Protein AF-A0A269PAZ1-F1 (afdb_monomer)

Structure (mmCIF, N/CA/C/O backbone):
data_AF-A0A269PAZ1-F1
#
_entry.id   AF-A0A269PAZ1-F1
#
loop_
_atom_site.group_PDB
_atom_site.id
_atom_site.type_symbol
_atom_site.label_atom_id
_atom_site.label_alt_id
_atom_site.label_comp_id
_atom_site.label_asym_id
_atom_site.label_entity_id
_atom_site.label_seq_id
_atom_site.pdbx_PDB_ins_code
_atom_site.Cartn_x
_atom_site.Cartn_y
_atom_site.Cartn_z
_atom_site.occupancy
_atom_site.B_iso_or_equiv
_atom_site.auth_seq_id
_atom_site.auth_comp_id
_atom_site.auth_asym_id
_atom_site.auth_atom_id
_atom_site.pdbx_PDB_model_num
ATOM 1 N N . MET A 1 1 ? 1.773 -27.273 11.568 1.00 33.16 1 MET A N 1
ATOM 2 C CA . MET A 1 1 ? 3.152 -26.774 11.749 1.00 33.16 1 MET A CA 1
ATOM 3 C C . MET A 1 1 ? 3.318 -25.600 10.813 1.00 33.16 1 MET A C 1
ATOM 5 O O . MET A 1 1 ? 3.220 -25.774 9.604 1.00 33.16 1 MET A O 1
ATOM 9 N N . ASP A 1 2 ? 3.405 -24.414 11.401 1.00 37.28 2 ASP A N 1
ATOM 10 C CA . ASP A 1 2 ? 3.096 -23.139 10.765 1.00 37.28 2 ASP A CA 1
ATOM 11 C C . ASP A 1 2 ? 4.206 -22.647 9.840 1.00 37.28 2 ASP A C 1
ATOM 13 O O . ASP A 1 2 ? 5.296 -22.282 10.274 1.00 37.28 2 ASP A O 1
ATOM 17 N N . PHE A 1 3 ? 3.882 -22.549 8.553 1.00 33.41 3 PHE A N 1
ATOM 18 C CA . PHE A 1 3 ? 4.726 -21.904 7.545 1.00 33.41 3 PHE A CA 1
ATOM 19 C C . PHE A 1 3 ? 4.796 -20.370 7.730 1.00 33.41 3 PHE A C 1
ATOM 21 O O . PHE A 1 3 ? 5.613 -19.700 7.107 1.00 33.41 3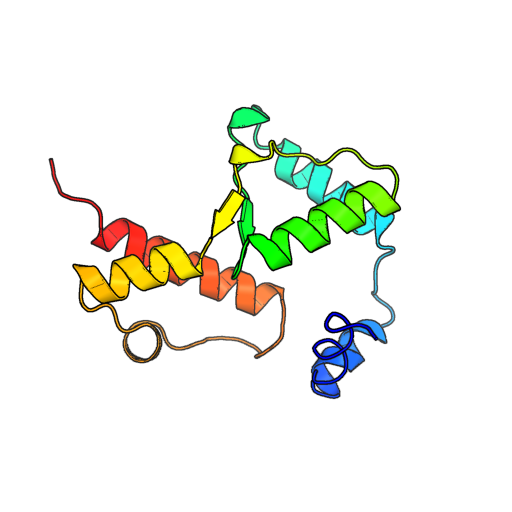 PHE A O 1
ATOM 28 N N . PHE A 1 4 ? 3.973 -19.806 8.624 1.00 37.16 4 PHE A N 1
ATOM 29 C CA . PHE A 1 4 ? 3.906 -18.370 8.916 1.00 37.16 4 PHE A CA 1
ATOM 30 C C . PHE A 1 4 ? 4.918 -17.889 9.970 1.00 37.16 4 PHE A C 1
ATOM 32 O O . PHE A 1 4 ? 5.162 -16.689 10.068 1.00 37.16 4 PHE A O 1
ATOM 39 N N . ALA A 1 5 ? 5.566 -18.793 10.715 1.00 33.41 5 ALA A N 1
ATOM 40 C CA . ALA A 1 5 ? 6.547 -18.424 11.743 1.00 33.41 5 ALA A CA 1
ATOM 41 C C . ALA A 1 5 ? 7.978 -18.201 11.203 1.00 33.41 5 ALA A C 1
ATOM 43 O O . ALA A 1 5 ? 8.834 -17.690 11.921 1.00 33.41 5 ALA A O 1
ATOM 44 N N . ILE A 1 6 ? 8.268 -18.562 9.947 1.00 37.47 6 ILE A N 1
ATOM 45 C CA . ILE A 1 6 ? 9.659 -18.699 9.472 1.00 37.47 6 ILE A CA 1
ATOM 46 C C . ILE A 1 6 ? 10.313 -17.366 9.060 1.00 37.47 6 ILE A C 1
ATOM 48 O O . ILE A 1 6 ? 11.531 -17.318 8.939 1.00 37.47 6 ILE A O 1
ATOM 52 N N . ASN A 1 7 ? 9.575 -16.255 8.937 1.00 40.72 7 ASN A N 1
ATOM 53 C CA . ASN A 1 7 ? 10.173 -14.998 8.453 1.00 40.72 7 ASN A CA 1
ATOM 54 C C . ASN A 1 7 ? 10.301 -13.865 9.485 1.00 40.72 7 ASN A C 1
ATOM 56 O O . ASN A 1 7 ? 10.935 -12.857 9.191 1.00 40.72 7 ASN A O 1
ATOM 60 N N . LEU A 1 8 ? 9.764 -14.017 10.702 1.00 41.38 8 LEU A N 1
ATOM 61 C CA . LEU A 1 8 ? 9.965 -13.017 11.765 1.00 41.38 8 LEU A CA 1
ATOM 62 C C . LEU A 1 8 ? 11.269 -13.236 12.554 1.00 41.38 8 LEU A C 1
ATOM 64 O O . LEU A 1 8 ? 11.812 -12.300 13.133 1.00 41.38 8 LEU A O 1
ATOM 68 N N . PHE A 1 9 ? 11.788 -14.468 12.581 1.00 37.00 9 PHE A N 1
ATOM 69 C CA . PHE A 1 9 ? 13.006 -14.823 13.324 1.00 37.00 9 PHE A CA 1
ATOM 70 C C . PHE A 1 9 ? 14.311 -14.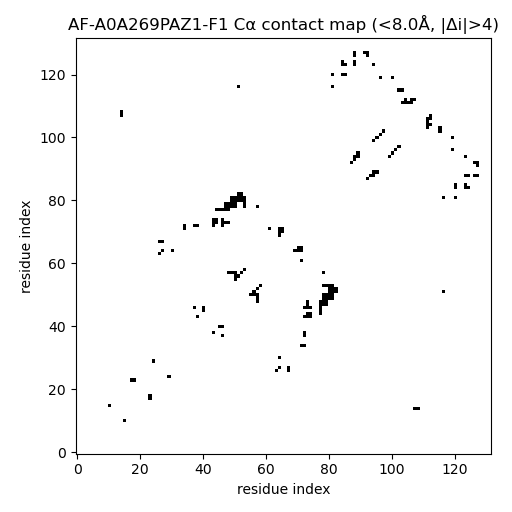588 12.546 1.00 37.00 9 PHE A C 1
ATOM 72 O O . PHE A 1 9 ? 15.378 -14.642 13.148 1.00 37.00 9 PHE A O 1
ATOM 79 N N . TYR A 1 10 ? 14.233 -14.288 11.245 1.00 36.12 10 TYR A N 1
ATOM 80 C CA . TYR A 1 10 ? 15.381 -13.983 10.376 1.00 36.12 10 TYR A CA 1
ATOM 81 C C . TYR A 1 10 ? 15.589 -12.477 10.154 1.00 36.12 10 TYR A C 1
ATOM 83 O O . TYR A 1 10 ? 16.162 -12.056 9.151 1.00 36.12 10 TYR A O 1
ATOM 91 N N . GLN A 1 11 ? 15.122 -11.644 11.079 1.00 51.09 11 GLN A N 1
ATOM 92 C CA . GLN A 1 11 ? 15.484 -10.231 11.101 1.00 51.09 11 GLN A CA 1
ATOM 93 C C . GLN A 1 11 ? 16.792 -10.048 11.882 1.00 51.09 11 GLN A C 1
ATOM 95 O O . GLN A 1 11 ? 16.998 -10.713 12.899 1.00 51.09 11 GLN A O 1
ATOM 100 N N . SER A 1 12 ? 17.689 -9.184 11.393 1.00 56.47 12 SER A N 1
ATOM 101 C CA . SER A 1 12 ? 18.954 -8.872 12.071 1.00 56.47 12 SER A CA 1
ATOM 102 C C . SER A 1 12 ? 18.701 -8.364 13.495 1.00 56.47 12 SER A C 1
ATOM 104 O O . SER A 1 12 ? 17.632 -7.829 13.793 1.00 56.47 12 SER A O 1
ATOM 106 N N . GLU A 1 13 ? 19.687 -8.508 14.385 1.00 57.16 13 GLU A N 1
ATOM 107 C CA . GLU A 1 13 ? 19.594 -7.979 15.756 1.00 57.16 13 GLU A CA 1
ATOM 108 C C . GLU A 1 13 ? 19.219 -6.485 15.766 1.00 57.16 13 GLU A C 1
ATOM 110 O O . GLU A 1 13 ? 18.421 -6.066 16.601 1.00 57.16 13 GLU A O 1
ATOM 115 N N . ASP A 1 14 ? 19.675 -5.719 14.770 1.00 57.06 14 ASP A N 1
ATOM 116 C CA . ASP A 1 14 ? 19.332 -4.304 14.582 1.00 57.06 14 ASP A CA 1
ATOM 117 C C . ASP A 1 14 ? 17.840 -4.081 14.285 1.00 57.06 14 ASP A C 1
ATOM 119 O O . ASP A 1 14 ? 17.219 -3.185 14.853 1.00 57.06 14 ASP A O 1
ATOM 123 N N . ALA A 1 15 ? 17.226 -4.925 13.450 1.00 54.06 15 ALA A N 1
ATOM 124 C CA . ALA A 1 15 ? 15.791 -4.857 13.163 1.00 54.06 15 ALA A CA 1
ATOM 125 C C . ALA A 1 15 ? 14.940 -5.243 14.388 1.00 54.06 15 ALA A C 1
ATOM 127 O O . ALA A 1 15 ? 13.841 -4.722 14.578 1.00 54.06 15 ALA A O 1
ATOM 128 N N . ARG A 1 16 ? 15.464 -6.108 15.267 1.00 57.59 16 ARG A N 1
ATOM 129 C CA . ARG A 1 16 ? 14.805 -6.481 16.532 1.00 57.59 16 ARG A CA 1
ATOM 130 C C . ARG A 1 16 ? 15.025 -5.448 17.638 1.00 57.59 16 ARG A C 1
ATOM 132 O O . ARG A 1 16 ? 14.185 -5.333 18.530 1.00 57.59 16 ARG A O 1
ATOM 139 N N . ALA A 1 17 ? 16.123 -4.695 17.591 1.00 61.00 17 ALA A N 1
ATOM 140 C CA . ALA A 1 17 ? 16.453 -3.663 18.571 1.00 61.00 17 ALA A CA 1
ATOM 141 C C . ALA A 1 17 ? 15.467 -2.485 18.546 1.00 61.00 17 ALA A C 1
ATOM 143 O O . ALA A 1 17 ? 15.193 -1.918 19.600 1.00 61.00 17 ALA A O 1
ATOM 144 N N . VAL A 1 18 ? 14.856 -2.184 17.393 1.00 61.81 18 VAL A N 1
ATOM 145 C CA . VAL A 1 18 ? 13.814 -1.144 17.264 1.00 61.81 18 VAL A CA 1
ATOM 146 C C . VAL A 1 18 ? 12.610 -1.420 18.176 1.00 61.81 18 VAL A C 1
ATOM 148 O O . VAL A 1 18 ? 12.031 -0.493 18.729 1.00 61.81 18 VAL A O 1
ATOM 151 N N . PHE A 1 19 ? 12.266 -2.691 18.416 1.00 58.78 19 PHE A N 1
ATOM 152 C CA . PHE A 1 19 ? 11.171 -3.067 19.325 1.00 58.78 19 PHE A CA 1
ATOM 153 C C . PHE A 1 19 ? 11.536 -2.968 20.814 1.00 58.78 19 PHE A C 1
ATOM 155 O O . PHE A 1 19 ? 10.665 -3.126 21.666 1.00 58.78 19 PHE A O 1
ATOM 162 N N . LYS A 1 20 ? 12.816 -2.755 21.140 1.00 59.88 20 LYS A N 1
ATOM 163 C CA . LYS A 1 20 ? 13.314 -2.572 22.513 1.00 59.88 20 LYS A CA 1
ATOM 164 C C . LYS A 1 20 ? 13.525 -1.098 22.864 1.00 59.88 20 LYS A C 1
ATOM 166 O O . LYS A 1 20 ? 13.957 -0.807 23.978 1.00 59.88 20 LYS A O 1
ATOM 171 N N . ASP A 1 21 ? 13.261 -0.191 21.927 1.00 63.16 21 ASP A N 1
ATOM 172 C CA . ASP A 1 21 ? 13.391 1.239 22.156 1.00 63.16 21 ASP A CA 1
ATOM 173 C C . ASP A 1 21 ? 12.237 1.753 23.033 1.00 63.16 21 ASP A C 1
ATOM 175 O O . ASP A 1 21 ? 11.077 1.375 22.858 1.00 63.16 21 ASP A O 1
ATOM 179 N N . GLY A 1 22 ? 12.549 2.631 23.987 1.00 59.34 22 GLY A N 1
ATOM 180 C CA . GLY A 1 22 ? 11.585 3.155 24.966 1.00 59.34 22 GLY A CA 1
ATOM 181 C C . GLY A 1 22 ? 10.510 4.076 24.371 1.00 59.34 22 GLY A C 1
ATOM 182 O O . GLY A 1 22 ? 9.633 4.530 25.101 1.00 59.34 22 GLY A O 1
ATOM 183 N N . GLY A 1 23 ? 10.588 4.363 23.067 1.00 66.50 23 GLY A N 1
ATOM 184 C CA . GLY A 1 23 ? 9.614 5.138 22.294 1.00 66.50 23 GLY A CA 1
ATOM 185 C C . GLY A 1 23 ? 8.601 4.298 21.507 1.00 66.50 23 GLY A C 1
ATOM 186 O O . GLY A 1 23 ? 7.864 4.856 20.693 1.00 66.50 23 GLY A O 1
ATOM 187 N N . ALA A 1 24 ? 8.562 2.974 21.697 1.00 74.00 24 ALA A N 1
ATOM 188 C CA . ALA A 1 24 ? 7.573 2.121 21.044 1.00 74.00 24 ALA A CA 1
ATOM 189 C C . ALA A 1 24 ? 6.138 2.521 21.447 1.00 74.00 24 ALA A C 1
ATOM 191 O O . ALA A 1 24 ? 5.823 2.677 22.625 1.00 74.00 24 ALA A O 1
ATOM 192 N N . THR A 1 25 ? 5.265 2.684 20.453 1.00 84.19 25 THR A N 1
ATOM 193 C CA . THR A 1 25 ? 3.845 3.004 20.653 1.00 84.19 25 THR A CA 1
ATOM 194 C C . THR A 1 25 ? 3.005 1.729 20.682 1.00 84.19 25 THR A C 1
ATOM 196 O O . THR A 1 25 ? 3.265 0.784 19.938 1.00 84.19 25 THR A O 1
ATOM 199 N N . GLU A 1 26 ? 1.980 1.714 21.536 1.00 91.62 26 GLU A N 1
ATOM 200 C CA . GLU A 1 26 ? 0.947 0.674 21.571 1.00 91.62 26 GLU A CA 1
ATOM 201 C C . GLU A 1 26 ? 0.316 0.479 20.185 1.00 91.62 26 GLU A C 1
ATOM 203 O O . GLU A 1 26 ? -0.061 1.447 19.522 1.00 91.62 26 GLU A O 1
ATOM 208 N N . LEU A 1 27 ? 0.147 -0.777 19.759 1.00 92.38 27 LEU A N 1
ATOM 209 C CA . LEU A 1 27 ? -0.363 -1.100 18.421 1.00 92.38 27 LEU A CA 1
ATOM 210 C C . LEU A 1 27 ? -1.693 -0.389 18.128 1.00 92.38 27 LEU A C 1
ATOM 212 O O . LEU A 1 27 ? -1.855 0.205 17.066 1.00 92.38 27 LEU A O 1
ATOM 216 N N . THR A 1 28 ? -2.622 -0.402 19.085 1.00 95.69 28 THR A N 1
ATOM 217 C CA . THR A 1 28 ? -3.930 0.255 18.958 1.00 95.69 28 THR A CA 1
ATOM 218 C C . THR A 1 28 ? -3.795 1.761 18.724 1.00 95.69 28 THR A C 1
ATOM 220 O O . THR A 1 28 ? -4.481 2.305 17.861 1.00 95.69 28 THR A O 1
ATOM 223 N N . THR A 1 29 ? -2.880 2.431 19.433 1.00 95.88 29 THR A N 1
ATOM 224 C CA . THR A 1 29 ? -2.603 3.864 19.255 1.00 95.88 29 THR A CA 1
ATOM 225 C C . THR A 1 29 ? -2.035 4.143 17.866 1.00 95.88 29 THR A C 1
ATOM 227 O O . THR A 1 29 ? -2.565 4.994 17.157 1.00 95.88 29 THR A O 1
ATOM 230 N N . ALA A 1 30 ? -1.041 3.369 17.419 1.00 95.50 30 ALA A N 1
ATOM 231 C CA . ALA A 1 30 ? -0.457 3.536 16.086 1.00 95.50 30 ALA A CA 1
ATOM 232 C C . ALA A 1 30 ? -1.491 3.332 14.959 1.00 95.50 30 ALA A C 1
ATOM 234 O O . ALA A 1 30 ? -1.498 4.062 13.967 1.00 95.50 30 ALA A O 1
ATOM 235 N N . LEU A 1 31 ? -2.399 2.360 15.109 1.00 97.56 31 LEU A N 1
ATOM 236 C CA . LEU A 1 31 ? -3.487 2.128 14.154 1.00 97.56 31 LEU A CA 1
ATOM 237 C C . LEU A 1 31 ? -4.523 3.260 14.167 1.00 97.56 31 LEU A C 1
ATOM 239 O O . LEU A 1 31 ? -5.037 3.629 13.107 1.00 97.56 31 LEU A O 1
ATOM 243 N N . HIS A 1 32 ? -4.832 3.833 15.333 1.00 97.31 32 HIS A N 1
ATOM 244 C CA . HIS A 1 32 ? -5.687 5.017 15.421 1.00 97.31 32 HIS A CA 1
ATOM 245 C C . HIS A 1 32 ? -5.062 6.210 14.700 1.00 97.31 32 HIS A C 1
ATOM 247 O O . HIS A 1 32 ? -5.705 6.773 13.816 1.00 97.31 32 HIS A O 1
ATOM 253 N N . GLU A 1 33 ? -3.801 6.527 14.989 1.00 96.81 33 GLU A N 1
ATOM 254 C CA . GLU A 1 33 ? -3.076 7.625 14.341 1.00 96.81 33 GLU A CA 1
ATOM 255 C C . GLU A 1 33 ? -3.001 7.439 12.818 1.00 96.81 33 GLU A C 1
ATOM 257 O O . GLU A 1 33 ? -3.243 8.377 12.054 1.00 96.81 33 GLU A O 1
ATOM 262 N N . PHE A 1 34 ? -2.748 6.213 12.345 1.00 96.19 34 PHE A N 1
ATOM 263 C CA . PHE A 1 34 ? -2.776 5.915 10.911 1.00 96.19 34 PHE A CA 1
ATOM 264 C C . PHE A 1 34 ? -4.173 6.119 10.300 1.00 96.19 34 PHE A C 1
ATOM 266 O O . PHE A 1 34 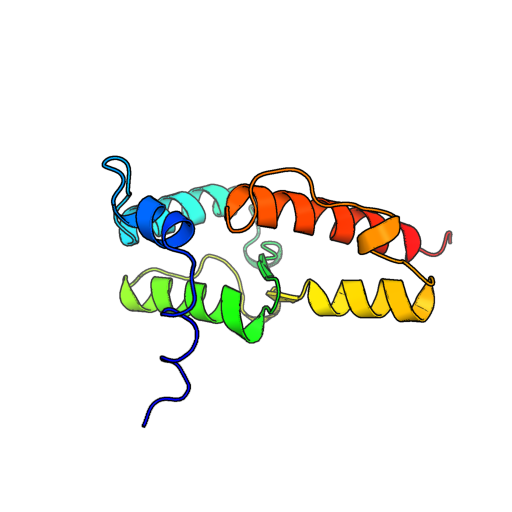? -4.297 6.648 9.191 1.00 96.19 34 PHE A O 1
ATOM 273 N N . SER A 1 35 ? -5.230 5.739 11.025 1.00 96.88 35 SER A N 1
ATOM 274 C CA . SER A 1 35 ? -6.623 5.932 10.597 1.00 96.88 35 SER A CA 1
ATOM 275 C C . SER A 1 35 ? -6.992 7.408 10.500 1.00 96.88 35 SER A C 1
ATOM 277 O O . SER A 1 35 ? -7.642 7.817 9.536 1.00 96.88 35 SER A O 1
ATOM 279 N N . GLU A 1 36 ? -6.556 8.216 11.464 1.00 96.31 36 GLU A N 1
ATOM 280 C CA . GLU A 1 36 ? -6.743 9.666 11.442 1.00 96.31 36 GLU A CA 1
ATOM 281 C C . GLU A 1 36 ? -5.978 10.298 10.281 1.00 96.31 36 GLU A C 1
ATOM 283 O O . GLU A 1 36 ? -6.547 11.081 9.516 1.00 96.31 36 GLU A O 1
ATOM 288 N N . TRP A 1 37 ? -4.723 9.902 10.075 1.00 96.38 37 TRP A N 1
ATOM 289 C CA . TRP A 1 37 ? -3.908 10.408 8.977 1.00 96.38 37 TRP A CA 1
ATOM 290 C C . TRP A 1 37 ? -4.530 10.113 7.607 1.00 96.38 37 TRP A C 1
ATOM 292 O O . TRP A 1 37 ? -4.717 11.024 6.799 1.00 96.38 37 TRP A O 1
ATOM 302 N N . ILE A 1 38 ? -4.935 8.867 7.345 1.00 95.62 38 ILE A N 1
ATOM 303 C CA . ILE A 1 38 ? -5.532 8.509 6.051 1.00 95.62 38 ILE A CA 1
ATOM 304 C C . ILE A 1 38 ? -6.943 9.088 5.871 1.00 95.62 38 ILE A C 1
ATOM 306 O O . ILE A 1 38 ? -7.407 9.250 4.738 1.00 95.62 38 ILE A O 1
ATOM 310 N N . SER A 1 39 ? -7.633 9.434 6.965 1.00 93.88 39 SER A N 1
ATOM 311 C CA . SER A 1 39 ? -8.957 10.061 6.900 1.00 93.88 39 SER A CA 1
ATOM 312 C C . SER A 1 39 ? -8.946 11.432 6.216 1.00 93.88 39 SER A C 1
ATOM 314 O O . SER A 1 39 ? -9.974 11.836 5.671 1.00 93.88 39 SER A O 1
ATOM 316 N N . GLN A 1 40 ? -7.776 12.084 6.141 1.00 95.12 40 GLN A N 1
ATOM 317 C CA . GLN A 1 40 ? -7.551 13.327 5.391 1.00 95.12 40 GLN A CA 1
ATOM 318 C C . GLN A 1 40 ? -7.858 13.175 3.891 1.00 95.12 40 GLN A C 1
ATOM 320 O O . GLN A 1 40 ? -8.172 14.148 3.209 1.00 95.12 40 GLN A O 1
ATOM 325 N N . ILE A 1 41 ? -7.823 11.946 3.364 1.00 94.06 41 ILE A N 1
ATOM 326 C CA . ILE A 1 41 ? -8.398 11.615 2.061 1.00 94.06 41 ILE A CA 1
ATOM 327 C C . ILE A 1 41 ? -9.905 11.399 2.271 1.00 94.06 41 ILE A C 1
ATOM 329 O O . ILE A 1 41 ? -10.345 10.309 2.658 1.00 94.06 41 ILE A O 1
ATOM 333 N N . GLU A 1 42 ? -10.691 12.450 2.005 1.00 87.19 42 GLU A N 1
ATOM 334 C CA . GLU A 1 42 ? -12.121 12.538 2.357 1.00 87.19 42 GLU A CA 1
ATOM 335 C C . GLU A 1 42 ? -12.930 11.298 1.955 1.00 87.19 42 GLU A C 1
ATOM 337 O O . GLU A 1 42 ? -13.695 10.737 2.740 1.00 87.19 42 GLU A O 1
ATOM 342 N N . LYS A 1 43 ? -12.757 10.831 0.715 1.00 92.12 43 LYS A N 1
ATOM 343 C CA . LYS A 1 43 ? -13.531 9.708 0.184 1.00 92.12 43 LYS A CA 1
ATOM 344 C C . LYS A 1 43 ? -12.860 8.394 0.558 1.00 92.12 43 LYS A C 1
ATOM 346 O O . LYS A 1 43 ? -11.801 8.073 0.028 1.00 92.12 43 LYS A O 1
ATOM 351 N N . LEU A 1 44 ? -13.552 7.564 1.343 1.00 90.94 44 LEU A N 1
ATOM 352 C CA . LEU A 1 44 ? -13.124 6.194 1.669 1.00 90.94 44 LEU A CA 1
ATOM 353 C C . LEU A 1 44 ? -12.721 5.393 0.415 1.00 90.94 44 LEU A C 1
ATOM 355 O O . LEU A 1 44 ? -11.702 4.707 0.400 1.00 90.94 44 LEU A O 1
ATOM 359 N N . LYS A 1 45 ? -13.487 5.536 -0.675 1.00 93.06 45 LYS A N 1
ATOM 360 C CA . LYS A 1 45 ? -13.219 4.873 -1.964 1.00 93.06 45 LYS A CA 1
ATOM 361 C C . LYS A 1 45 ? -11.959 5.377 -2.678 1.00 93.06 45 LYS A C 1
ATOM 363 O O . LYS A 1 45 ? -11.504 4.713 -3.601 1.00 93.06 45 LYS A O 1
ATOM 368 N N . SER A 1 46 ? -11.392 6.503 -2.259 1.00 94.12 46 SER A N 1
ATOM 369 C CA . SER A 1 46 ? -10.166 7.083 -2.819 1.00 94.12 46 SER A CA 1
ATOM 370 C C . SER A 1 46 ? -8.917 6.771 -1.992 1.00 94.12 46 SER A C 1
ATOM 372 O O . SER A 1 46 ? -7.815 7.110 -2.413 1.00 94.12 46 SER A O 1
ATOM 374 N N . ARG A 1 47 ? -9.060 6.126 -0.828 1.00 96.19 47 ARG A N 1
ATOM 375 C CA . ARG A 1 47 ? -7.938 5.754 0.042 1.00 96.19 47 ARG A CA 1
ATOM 376 C C . ARG A 1 47 ? -7.253 4.513 -0.513 1.00 96.19 47 ARG A C 1
ATOM 378 O O . ARG A 1 47 ? -7.793 3.416 -0.397 1.00 96.19 47 ARG A O 1
ATOM 385 N N . ILE A 1 48 ? -6.116 4.706 -1.174 1.00 95.81 48 ILE A N 1
ATOM 386 C CA . ILE A 1 48 ? -5.316 3.654 -1.811 1.00 95.81 48 ILE A CA 1
ATOM 387 C C . ILE A 1 48 ? -4.142 3.300 -0.901 1.00 95.81 48 ILE A C 1
ATOM 389 O O . ILE A 1 48 ? -3.421 4.198 -0.472 1.00 95.81 48 ILE A O 1
ATOM 393 N N . ILE A 1 49 ? -3.925 2.005 -0.657 1.00 96.19 49 ILE A N 1
ATOM 394 C CA . ILE A 1 49 ? -2.805 1.507 0.152 1.00 96.19 49 ILE A CA 1
ATOM 395 C C . ILE A 1 49 ? -1.860 0.692 -0.716 1.00 96.19 49 ILE A C 1
ATOM 397 O O . ILE A 1 49 ? -2.280 -0.240 -1.401 1.00 96.19 49 ILE A O 1
ATOM 401 N N . TRP A 1 50 ? -0.576 1.022 -0.643 1.00 97.06 50 TRP A N 1
ATOM 402 C CA . TRP A 1 50 ? 0.490 0.295 -1.319 1.00 97.06 50 TRP A CA 1
ATOM 403 C C . TRP A 1 50 ? 1.243 -0.593 -0.330 1.00 97.06 50 TRP A C 1
ATOM 405 O O . TRP A 1 50 ? 1.639 -0.116 0.729 1.00 97.06 50 TRP A O 1
ATOM 415 N N . GLY A 1 51 ? 1.471 -1.851 -0.708 1.00 95.94 51 GLY A N 1
ATOM 416 C CA . GLY A 1 51 ? 2.323 -2.794 0.020 1.00 95.94 51 GLY A CA 1
ATOM 417 C C . GLY A 1 51 ? 3.369 -3.423 -0.899 1.00 95.94 51 GLY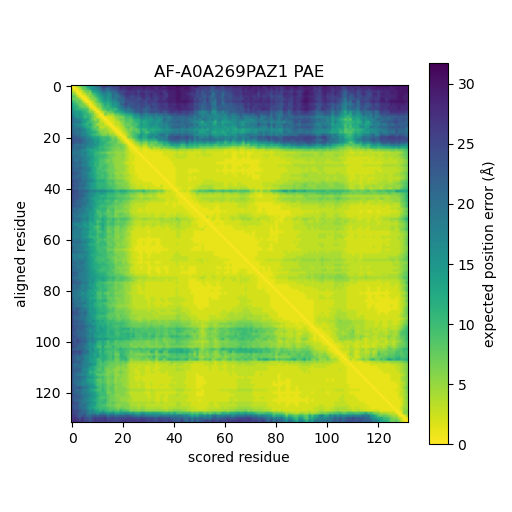 A C 1
ATOM 418 O O . GLY A 1 51 ? 3.117 -3.630 -2.096 1.00 95.94 51 GLY A O 1
ATOM 419 N N . ASN A 1 52 ? 4.544 -3.756 -0.363 1.00 93.56 52 ASN A N 1
ATOM 420 C CA . ASN A 1 52 ? 5.605 -4.436 -1.106 1.00 93.56 52 ASN A CA 1
ATOM 421 C C . ASN A 1 52 ? 5.405 -5.952 -1.080 1.00 93.56 52 ASN A C 1
ATOM 423 O O . ASN A 1 52 ? 6.226 -6.725 -0.577 1.00 93.56 52 ASN A O 1
ATOM 427 N N . GLY A 1 53 ? 4.296 -6.366 -1.690 1.00 93.12 53 GLY A N 1
ATOM 428 C CA . GLY A 1 53 ? 3.630 -7.635 -1.433 1.00 93.12 53 GLY A CA 1
ATOM 429 C C . GLY A 1 53 ? 2.320 -7.351 -0.709 1.00 93.12 53 GLY A C 1
ATOM 430 O O . GLY A 1 53 ? 2.194 -7.640 0.477 1.00 93.12 53 GLY A O 1
ATOM 431 N N . ALA A 1 54 ? 1.347 -6.764 -1.407 1.00 94.25 54 ALA A N 1
ATOM 432 C CA . ALA A 1 54 ? 0.088 -6.307 -0.812 1.00 94.25 54 ALA A CA 1
ATOM 433 C C . ALA A 1 54 ? -0.705 -7.454 -0.162 1.00 94.25 54 ALA A C 1
ATOM 435 O O . ALA A 1 54 ? -1.377 -7.261 0.847 1.00 94.25 54 ALA A O 1
ATOM 436 N N . THR A 1 55 ? -0.569 -8.676 -0.682 1.00 94.06 55 THR A N 1
ATOM 437 C CA . THR A 1 55 ? -1.165 -9.891 -0.100 1.00 94.06 55 THR A CA 1
ATOM 438 C C . THR A 1 55 ? -0.524 -10.320 1.223 1.00 94.06 55 THR A C 1
ATOM 440 O O . THR A 1 55 ? -1.018 -11.242 1.863 1.00 94.06 55 THR A O 1
ATOM 443 N N . PHE A 1 56 ? 0.587 -9.699 1.615 1.00 91.88 56 PHE A N 1
ATOM 444 C CA . PHE A 1 56 ? 1.260 -9.913 2.889 1.00 91.88 56 PHE A CA 1
ATOM 445 C C . PHE A 1 56 ? 1.137 -8.662 3.764 1.00 91.88 56 PHE A C 1
ATOM 447 O O . PHE A 1 56 ? 0.440 -8.708 4.773 1.00 91.88 56 PHE A O 1
ATOM 454 N N . ASP A 1 57 ? 1.714 -7.533 3.341 1.00 93.06 57 ASP A N 1
ATOM 455 C CA . ASP A 1 57 ? 1.779 -6.304 4.144 1.00 93.06 57 ASP A CA 1
ATOM 456 C C . ASP A 1 57 ? 0.380 -5.768 4.489 1.00 93.06 57 ASP A C 1
ATOM 458 O O . ASP A 1 57 ? 0.047 -5.573 5.660 1.00 93.06 57 ASP A O 1
ATOM 462 N N . ASN A 1 58 ? -0.487 -5.592 3.483 1.00 95.69 58 ASN A N 1
ATOM 463 C CA . ASN A 1 58 ? -1.823 -5.032 3.712 1.00 95.69 58 ASN A CA 1
ATOM 464 C C . ASN A 1 58 ? -2.717 -6.024 4.470 1.00 95.69 58 ASN A C 1
ATOM 466 O O . ASN A 1 58 ? -3.585 -5.604 5.233 1.00 95.69 58 ASN A O 1
ATOM 470 N N . VAL A 1 59 ? -2.507 -7.334 4.289 1.00 95.69 59 VAL A N 1
ATOM 471 C CA . VAL A 1 59 ? -3.231 -8.378 5.032 1.00 95.69 59 VAL A CA 1
ATOM 472 C C . VAL A 1 59 ? -2.831 -8.369 6.505 1.00 95.69 59 VAL A C 1
ATOM 474 O O . VAL A 1 59 ? -3.710 -8.409 7.362 1.00 95.69 59 VAL A O 1
ATOM 477 N N . ILE A 1 60 ? -1.537 -8.246 6.816 1.00 95.69 60 ILE A N 1
ATOM 478 C CA . ILE A 1 60 ? -1.059 -8.089 8.197 1.00 95.69 60 ILE A CA 1
ATOM 479 C C . ILE A 1 60 ? -1.670 -6.839 8.829 1.00 95.69 60 ILE A C 1
ATOM 481 O O . ILE A 1 60 ? -2.185 -6.922 9.943 1.00 95.69 60 ILE A O 1
ATOM 485 N N . LEU A 1 61 ? -1.687 -5.710 8.113 1.00 96.06 61 LEU A N 1
ATOM 486 C CA . LEU A 1 61 ? -2.284 -4.482 8.631 1.00 96.06 61 LEU A CA 1
ATOM 487 C C . LEU A 1 61 ? -3.790 -4.651 8.892 1.00 96.06 61 LEU A C 1
ATOM 489 O O . LEU A 1 61 ? -4.255 -4.304 9.973 1.00 96.06 61 LEU A O 1
ATOM 493 N N . ARG A 1 62 ? -4.556 -5.259 7.971 1.00 96.88 62 ARG A N 1
ATOM 494 C CA . ARG A 1 62 ? -5.984 -5.572 8.204 1.00 96.88 62 ARG A CA 1
ATOM 495 C C . ARG A 1 62 ? -6.191 -6.490 9.407 1.00 96.88 62 ARG A C 1
ATOM 497 O O . ARG A 1 62 ? -7.102 -6.254 10.195 1.00 96.88 62 ARG A O 1
ATOM 504 N N . ASN A 1 63 ? -5.351 -7.509 9.561 1.00 97.06 63 ASN A N 1
ATOM 505 C CA . ASN A 1 63 ? -5.424 -8.416 10.703 1.00 97.06 63 ASN A CA 1
ATOM 506 C C . ASN A 1 63 ? -5.123 -7.685 12.018 1.00 97.06 63 ASN A C 1
ATOM 508 O O . ASN A 1 63 ? -5.769 -7.972 13.021 1.00 97.06 63 ASN A O 1
ATOM 512 N N . ALA A 1 64 ? -4.202 -6.716 12.015 1.00 97.31 64 ALA A N 1
ATOM 513 C CA . ALA A 1 64 ? -3.935 -5.865 13.173 1.00 97.31 64 ALA A CA 1
ATOM 514 C C . ALA A 1 64 ? -5.150 -4.990 13.531 1.00 97.31 64 ALA A C 1
ATOM 516 O O . ALA A 1 64 ? -5.554 -4.962 14.690 1.00 97.31 64 ALA A O 1
ATOM 517 N N . TYR A 1 65 ? -5.802 -4.370 12.540 1.00 98.12 65 TYR A N 1
ATOM 518 C CA . TYR A 1 65 ? -7.079 -3.668 12.739 1.00 98.12 65 TYR A CA 1
ATOM 519 C C . TYR A 1 65 ? -8.141 -4.572 13.372 1.00 98.12 65 TYR A C 1
ATOM 521 O O . TYR A 1 65 ? -8.743 -4.209 14.382 1.00 98.12 65 TYR A O 1
ATOM 529 N N . GLN A 1 66 ? -8.323 -5.776 12.827 1.00 97.50 66 GLN A N 1
ATOM 530 C CA . GLN A 1 66 ? -9.277 -6.748 13.357 1.00 97.50 66 GLN A CA 1
ATOM 531 C C . GLN A 1 66 ? -8.935 -7.171 14.794 1.00 97.50 66 GLN A C 1
ATOM 533 O O . GLN A 1 66 ? -9.827 -7.225 15.638 1.00 97.50 66 GLN A O 1
ATOM 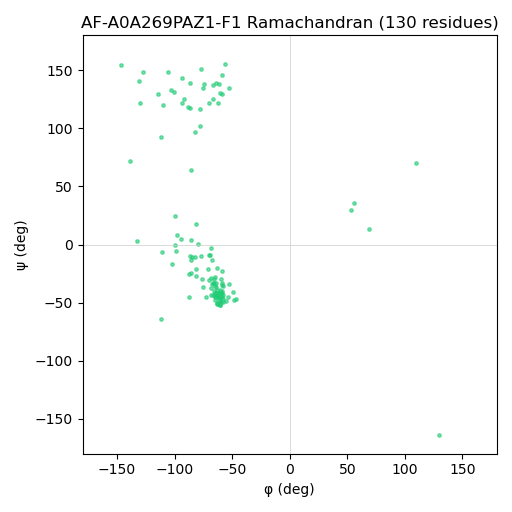538 N N . ALA A 1 67 ? -7.661 -7.445 15.091 1.00 97.25 67 ALA A N 1
ATOM 539 C CA . ALA A 1 67 ? -7.207 -7.832 16.427 1.00 97.25 67 ALA A CA 1
ATOM 540 C C . ALA A 1 67 ? -7.420 -6.716 17.466 1.00 97.25 67 ALA A C 1
ATOM 542 O O . ALA A 1 67 ? -7.747 -7.004 18.616 1.00 97.25 67 ALA A O 1
ATOM 543 N N . CYS A 1 68 ? -7.303 -5.453 17.051 1.00 97.00 68 CYS A N 1
ATOM 544 C CA . CYS A 1 68 ? -7.567 -4.278 17.882 1.00 97.00 68 CYS A CA 1
ATOM 545 C C . CYS A 1 68 ? -9.047 -3.849 17.897 1.00 97.00 68 CYS A C 1
ATOM 547 O O . CYS A 1 68 ? -9.370 -2.841 18.518 1.00 97.00 68 CYS A O 1
ATOM 549 N N . SER A 1 69 ? -9.956 -4.591 17.246 1.00 97.25 69 SER A N 1
ATOM 550 C CA . SER A 1 69 ? -11.378 -4.223 17.097 1.00 97.25 69 SER A CA 1
ATOM 551 C C . SER A 1 69 ? -11.598 -2.839 16.461 1.00 97.25 69 SER A C 1
ATOM 553 O O . SER A 1 69 ? -12.533 -2.122 16.8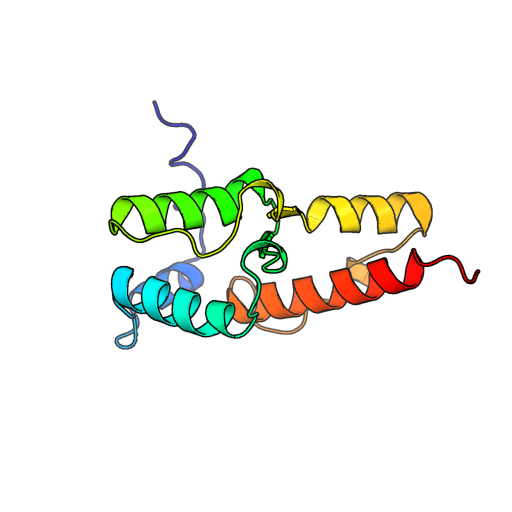14 1.00 97.25 69 SER A O 1
ATOM 555 N N . LEU A 1 70 ? -10.733 -2.465 15.514 1.00 97.31 70 LEU A N 1
ATOM 556 C CA . LEU A 1 70 ? -10.788 -1.209 14.769 1.00 97.31 70 LEU A CA 1
ATOM 557 C C . LEU A 1 70 ? -11.285 -1.429 13.337 1.00 97.31 70 LEU A C 1
ATOM 559 O O . LEU A 1 70 ? -11.009 -2.453 12.709 1.00 97.31 70 LEU A O 1
ATOM 563 N N . GLU A 1 71 ? -11.978 -0.433 12.785 1.00 96.81 71 GLU A N 1
ATOM 564 C CA . GLU A 1 71 ? -12.378 -0.451 11.378 1.00 96.81 71 GLU A CA 1
ATOM 565 C C . GLU A 1 71 ? -11.191 -0.158 10.461 1.00 96.81 71 GLU A C 1
ATOM 567 O O . GLU A 1 71 ? -10.434 0.788 10.671 1.00 96.81 71 GLU A O 1
ATOM 572 N N . VAL A 1 72 ? -11.060 -0.944 9.392 1.00 97.38 72 VAL A N 1
ATOM 573 C CA . VAL A 1 72 ? -10.035 -0.714 8.376 1.00 97.38 72 VAL A CA 1
ATOM 574 C C . VAL A 1 72 ? -10.380 0.554 7.582 1.00 97.38 72 VAL A C 1
ATOM 576 O O . VAL A 1 72 ? -11.420 0.590 6.919 1.00 97.38 72 VAL A O 1
ATOM 579 N N . PRO A 1 73 ? -9.508 1.579 7.546 1.00 97.00 73 PRO A N 1
ATOM 580 C CA . PRO A 1 73 ? -9.862 2.881 6.995 1.00 97.00 73 PRO A CA 1
ATOM 581 C C . PRO A 1 73 ? -9.773 2.955 5.461 1.00 97.00 73 PRO A C 1
ATOM 583 O O . PRO A 1 73 ? -9.756 4.056 4.913 1.00 97.00 73 PRO A O 1
ATOM 586 N N . TRP A 1 74 ? -9.743 1.819 4.752 1.00 97.38 74 TRP A N 1
ATOM 587 C CA . TRP A 1 74 ? -9.818 1.724 3.289 1.00 97.38 74 TRP A CA 1
ATOM 588 C C . TRP A 1 74 ? -10.555 0.456 2.826 1.00 97.38 74 TRP A C 1
ATOM 590 O O . TRP A 1 74 ? -10.582 -0.580 3.493 1.00 97.38 74 TRP A O 1
ATOM 600 N N . VAL A 1 75 ? -11.133 0.521 1.628 1.00 95.94 75 VAL A N 1
ATOM 601 C CA . VAL A 1 75 ? -11.885 -0.586 1.008 1.00 95.94 75 VAL A CA 1
ATOM 602 C C . VAL A 1 75 ? -10.969 -1.673 0.433 1.00 95.94 75 VAL A C 1
ATOM 604 O O . VAL A 1 75 ? -9.854 -1.397 -0.006 1.00 95.94 75 VAL A O 1
ATOM 607 N N . PHE A 1 76 ? -11.445 -2.923 0.395 1.00 91.19 76 PHE A N 1
ATOM 608 C CA . PHE A 1 76 ? -10.632 -4.086 0.005 1.00 91.19 76 PHE A CA 1
ATOM 609 C C . PHE A 1 76 ? -10.034 -4.003 -1.411 1.00 91.19 76 PHE A C 1
ATOM 611 O O . PHE A 1 76 ? -8.908 -4.425 -1.638 1.00 91.19 76 PHE A O 1
ATOM 618 N N . TYR A 1 77 ? -10.748 -3.404 -2.367 1.00 94.81 77 TYR A N 1
ATOM 619 C CA . TYR A 1 77 ? -10.299 -3.287 -3.762 1.00 94.81 77 TYR A CA 1
ATOM 620 C C . TYR A 1 77 ? -9.283 -2.149 -4.007 1.00 94.81 77 TYR A C 1
ATOM 622 O O . TYR A 1 77 ? -8.838 -1.932 -5.141 1.00 94.81 77 TYR A O 1
ATOM 630 N N . ASN A 1 78 ? -8.905 -1.406 -2.963 1.00 96.50 78 ASN A N 1
ATOM 631 C CA . ASN A 1 78 ? -7.936 -0.310 -3.044 1.00 96.50 78 ASN A CA 1
ATOM 632 C C . ASN A 1 78 ? -6.496 -0.715 -2.703 1.00 96.50 78 ASN A C 1
ATOM 634 O O . ASN A 1 78 ? -5.614 0.144 -2.696 1.00 96.50 78 ASN A O 1
ATOM 638 N N . ASP A 1 79 ? -6.243 -2.002 -2.471 1.00 96.75 79 ASP A N 1
ATOM 639 C CA . ASP A 1 79 ? -4.885 -2.513 -2.312 1.00 96.75 79 ASP A CA 1
ATOM 640 C C . ASP A 1 79 ? -4.104 -2.398 -3.632 1.00 96.75 79 ASP A C 1
ATOM 642 O O . ASP A 1 79 ? -4.626 -2.656 -4.725 1.00 96.75 79 ASP A O 1
ATOM 646 N N . ARG A 1 80 ? -2.846 -1.970 -3.538 1.00 97.12 80 ARG A N 1
ATOM 647 C CA . ARG A 1 80 ? -1.906 -1.862 -4.656 1.00 97.12 80 ARG A CA 1
ATOM 648 C C . ARG A 1 80 ? -0.595 -2.523 -4.289 1.00 97.12 80 ARG A C 1
ATOM 650 O O . ARG A 1 80 ? -0.111 -2.407 -3.167 1.00 97.12 80 ARG A O 1
ATOM 657 N N . ASP A 1 81 ? -0.025 -3.210 -5.264 1.00 96.94 81 ASP A N 1
ATOM 658 C CA . ASP A 1 81 ? 1.169 -4.008 -5.065 1.00 96.94 81 ASP A CA 1
ATOM 659 C C . ASP A 1 81 ? 2.363 -3.371 -5.777 1.00 96.94 81 ASP A C 1
ATOM 661 O O . ASP A 1 81 ? 2.374 -3.175 -6.997 1.00 96.94 81 ASP A O 1
ATOM 665 N N . VAL A 1 82 ? 3.379 -3.041 -4.985 1.00 97.00 82 VAL A N 1
ATOM 666 C CA . VAL A 1 82 ? 4.612 -2.422 -5.469 1.00 97.00 82 VAL A CA 1
ATOM 667 C C . VAL A 1 82 ? 5.377 -3.363 -6.409 1.00 97.00 82 VAL A C 1
ATOM 669 O O . VAL A 1 82 ? 5.921 -2.918 -7.418 1.00 97.0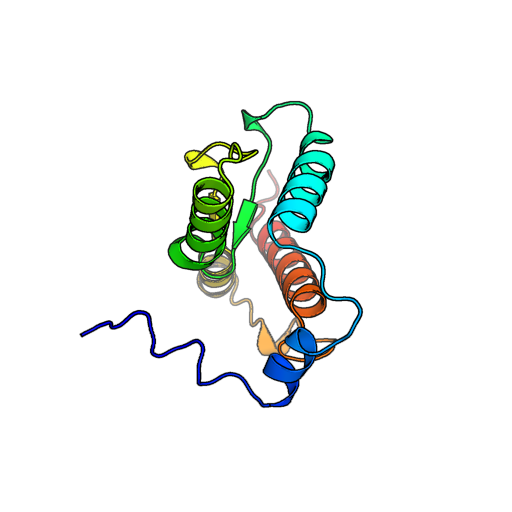0 82 VAL A O 1
ATOM 672 N N . ARG A 1 83 ? 5.382 -4.676 -6.149 1.00 96.12 83 ARG A N 1
ATOM 673 C CA . ARG A 1 83 ? 6.085 -5.661 -6.989 1.00 96.12 83 ARG A CA 1
ATOM 674 C C . ARG A 1 83 ? 5.456 -5.756 -8.373 1.00 96.12 83 ARG A C 1
ATOM 676 O O . ARG A 1 83 ? 6.176 -5.941 -9.349 1.00 96.12 83 ARG A O 1
ATOM 683 N N . THR A 1 84 ? 4.141 -5.568 -8.465 1.00 96.62 84 THR A N 1
ATOM 684 C CA . THR A 1 84 ? 3.423 -5.558 -9.748 1.00 96.62 84 THR A CA 1
ATOM 685 C C . THR A 1 84 ? 3.889 -4.411 -10.640 1.00 96.62 84 THR A C 1
ATOM 687 O O . THR A 1 84 ? 4.262 -4.640 -11.788 1.00 96.62 84 THR A O 1
ATOM 690 N N . ILE A 1 85 ? 3.923 -3.175 -10.131 1.00 96.00 85 ILE A N 1
ATOM 691 C CA . ILE A 1 85 ? 4.382 -2.041 -10.949 1.00 96.00 85 ILE A CA 1
ATOM 692 C C . ILE A 1 85 ? 5.878 -2.144 -11.274 1.00 96.00 85 ILE A C 1
ATOM 694 O O . ILE A 1 85 ? 6.283 -1.807 -12.384 1.00 96.00 85 ILE A O 1
ATOM 698 N N . VAL A 1 86 ? 6.688 -2.682 -10.360 1.00 95.31 86 VAL A N 1
ATOM 699 C CA . VAL A 1 86 ? 8.103 -2.988 -10.618 1.00 95.31 86 VAL A CA 1
ATOM 700 C C . VAL A 1 86 ? 8.271 -3.975 -11.766 1.00 95.31 86 VAL A C 1
ATOM 702 O O . VAL A 1 86 ? 9.099 -3.741 -12.650 1.00 95.31 86 VAL A O 1
ATOM 705 N N . ASP A 1 87 ? 7.480 -5.046 -11.788 1.00 96.38 87 ASP A N 1
ATOM 706 C CA . ASP A 1 87 ? 7.523 -6.021 -12.873 1.00 96.38 87 ASP A CA 1
ATOM 707 C C . ASP A 1 87 ? 7.132 -5.391 -14.218 1.00 96.38 87 ASP A C 1
ATOM 709 O O . ASP A 1 87 ? 7.832 -5.591 -15.211 1.00 96.38 87 ASP A O 1
ATOM 713 N N . LEU A 1 88 ? 6.104 -4.534 -14.241 1.00 95.81 88 LEU A N 1
ATOM 714 C CA . LEU A 1 88 ? 5.722 -3.782 -15.443 1.00 95.81 88 LEU A CA 1
ATOM 715 C C . LEU A 1 88 ? 6.834 -2.841 -15.921 1.00 95.81 88 LEU A C 1
ATOM 717 O O . LEU A 1 88 ? 7.131 -2.803 -17.115 1.00 95.81 88 LEU A O 1
ATOM 721 N N . GLY A 1 89 ? 7.477 -2.101 -15.014 1.00 94.56 89 GLY A N 1
ATOM 722 C CA . GLY A 1 89 ? 8.601 -1.226 -15.356 1.00 94.56 89 GLY A CA 1
ATOM 723 C C . GLY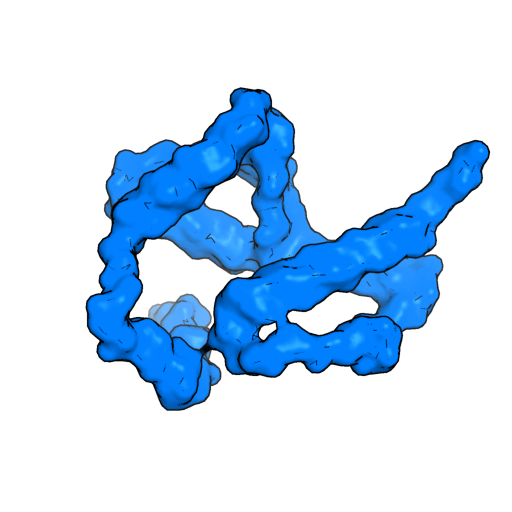 A 1 89 ? 9.773 -2.004 -15.952 1.00 94.56 89 GLY A C 1
ATOM 724 O O . GLY A 1 89 ? 10.337 -1.606 -16.976 1.00 94.56 89 GLY A O 1
ATOM 725 N N . ARG A 1 90 ? 10.101 -3.158 -15.365 1.00 94.38 90 ARG A N 1
ATOM 726 C CA . ARG A 1 90 ? 11.143 -4.046 -15.885 1.00 94.38 90 ARG A CA 1
ATOM 727 C C . ARG A 1 90 ? 10.777 -4.578 -17.272 1.00 94.38 90 ARG A C 1
ATOM 729 O O . ARG A 1 90 ? 11.584 -4.473 -18.188 1.00 94.38 90 ARG A O 1
ATOM 736 N N . THR A 1 91 ? 9.572 -5.119 -17.428 1.00 95.62 91 THR A N 1
ATOM 737 C CA . THR A 1 91 ? 9.146 -5.841 -18.637 1.00 95.62 91 THR A CA 1
ATOM 738 C C . THR A 1 91 ? 8.845 -4.909 -19.813 1.00 95.62 91 THR A C 1
ATOM 740 O O . THR A 1 91 ? 9.144 -5.248 -20.954 1.00 95.62 91 THR A O 1
ATOM 743 N N . LEU A 1 92 ? 8.274 -3.727 -19.561 1.00 94.81 92 LEU A N 1
ATOM 744 C CA . LEU A 1 92 ? 7.803 -2.821 -20.619 1.00 94.81 92 LEU A CA 1
ATOM 745 C C . LEU A 1 92 ? 8.739 -1.642 -20.894 1.00 94.81 92 LEU A C 1
ATOM 747 O O . LEU A 1 92 ? 8.575 -0.965 -21.913 1.00 94.81 92 LEU A O 1
ATOM 751 N N . ARG A 1 93 ? 9.663 -1.336 -19.977 1.00 92.38 93 ARG A N 1
ATOM 752 C CA . ARG A 1 93 ? 10.555 -0.166 -20.067 1.00 92.38 93 ARG A CA 1
ATOM 753 C C . ARG A 1 93 ? 12.023 -0.488 -19.799 1.00 92.38 93 ARG A C 1
ATOM 755 O O . ARG A 1 93 ? 12.833 0.430 -19.808 1.00 92.38 93 ARG A O 1
ATOM 762 N N . ASN A 1 94 ? 12.382 -1.758 -19.579 1.00 91.38 94 ASN A N 1
ATOM 763 C CA . ASN A 1 94 ? 13.735 -2.172 -19.185 1.00 91.38 94 ASN A CA 1
ATOM 764 C C . ASN A 1 94 ? 14.260 -1.418 -17.948 1.00 91.38 94 ASN A C 1
ATOM 766 O O . ASN A 1 94 ? 15.465 -1.208 -17.811 1.00 91.38 94 ASN A O 1
ATOM 770 N N . PHE A 1 95 ? 13.359 -1.006 -17.049 1.00 89.81 95 PHE A N 1
ATOM 771 C CA . PHE A 1 95 ? 13.721 -0.268 -15.842 1.00 89.81 95 PHE A CA 1
ATOM 772 C C . PHE A 1 95 ? 14.540 -1.169 -14.908 1.00 89.81 95 PHE A C 1
ATOM 774 O O . PHE A 1 95 ? 14.084 -2.257 -14.535 1.00 89.81 95 PHE A O 1
ATOM 781 N N . ASN A 1 96 ? 15.732 -0.733 -14.500 1.00 88.56 96 ASN A N 1
ATOM 782 C CA . ASN A 1 96 ? 16.593 -1.478 -13.588 1.00 88.56 96 ASN A CA 1
ATOM 783 C C . ASN A 1 96 ? 16.688 -0.750 -12.247 1.00 88.56 96 ASN A C 1
ATOM 785 O O . ASN A 1 96 ? 17.582 0.062 -12.032 1.00 88.56 96 ASN A O 1
ATOM 789 N N . LEU A 1 97 ? 15.811 -1.114 -11.305 1.00 84.25 97 LEU A N 1
ATOM 790 C CA . LEU A 1 97 ? 15.752 -0.502 -9.971 1.00 84.25 97 LEU A CA 1
ATOM 791 C C . LEU A 1 97 ? 17.123 -0.357 -9.298 1.00 84.25 97 LEU A C 1
ATOM 793 O O . LEU A 1 97 ? 17.442 0.708 -8.790 1.00 84.25 97 LEU A O 1
ATOM 797 N N . LYS A 1 98 ? 17.951 -1.410 -9.312 1.00 81.69 98 LYS A N 1
ATOM 798 C CA . LYS A 1 98 ? 19.241 -1.406 -8.602 1.00 81.69 98 LYS A CA 1
ATOM 799 C C . LYS A 1 98 ? 20.238 -0.416 -9.200 1.00 81.69 98 LYS A C 1
ATOM 801 O O . LYS A 1 98 ? 21.075 0.109 -8.474 1.00 81.69 98 LYS A O 1
ATOM 806 N N . LYS A 1 99 ? 20.178 -0.218 -10.517 1.00 85.69 99 LYS A N 1
ATOM 807 C CA . LYS A 1 99 ? 21.082 0.670 -11.249 1.00 85.69 99 LYS A CA 1
ATOM 808 C C . LYS A 1 99 ? 20.553 2.103 -11.277 1.00 85.69 99 LYS A C 1
ATOM 810 O O . LYS A 1 99 ? 21.313 3.034 -11.042 1.00 85.69 99 LYS A O 1
ATOM 815 N N . ASP A 1 100 ? 19.265 2.254 -11.561 1.00 85.81 100 ASP A N 1
ATOM 816 C CA . ASP A 1 100 ? 18.640 3.541 -11.862 1.00 85.81 100 ASP A CA 1
ATOM 817 C C . ASP A 1 100 ? 18.165 4.253 -10.587 1.00 85.81 100 ASP A C 1
ATOM 819 O O . ASP A 1 100 ? 18.078 5.479 -10.553 1.00 85.81 100 ASP A O 1
ATOM 823 N N . MET A 1 101 ? 17.878 3.497 -9.521 1.00 89.19 101 MET A N 1
ATOM 824 C CA . MET A 1 101 ? 17.399 4.011 -8.237 1.00 89.19 101 MET A CA 1
ATOM 825 C C . MET A 1 101 ? 18.064 3.279 -7.062 1.00 89.19 101 MET A C 1
ATOM 827 O O . MET A 1 101 ? 17.412 2.487 -6.382 1.00 89.19 101 MET A O 1
ATOM 831 N N . PRO A 1 102 ? 19.359 3.523 -6.792 1.00 88.38 102 PRO A N 1
ATOM 832 C CA . PRO A 1 102 ? 20.035 2.918 -5.649 1.00 88.38 102 PRO A CA 1
ATOM 833 C C . PRO A 1 102 ? 19.346 3.286 -4.325 1.00 88.38 102 PRO A C 1
ATOM 835 O O . PRO A 1 102 ? 18.812 4.387 -4.160 1.00 88.38 102 PRO A O 1
ATOM 838 N N . PHE A 1 103 ? 19.349 2.349 -3.374 1.00 86.56 103 PHE A N 1
ATOM 839 C CA . PHE A 1 103 ? 18.758 2.557 -2.053 1.00 86.56 103 PHE A CA 1
ATOM 840 C C . PHE A 1 103 ? 19.498 3.655 -1.282 1.00 86.56 103 PHE A C 1
ATOM 842 O O . PHE A 1 103 ? 20.726 3.724 -1.290 1.00 86.56 103 PHE A O 1
ATOM 849 N N . THR A 1 104 ? 18.732 4.497 -0.593 1.00 82.88 104 THR A N 1
ATOM 850 C CA . THR A 1 104 ? 19.242 5.564 0.274 1.00 82.88 104 THR A CA 1
ATOM 851 C C . THR A 1 104 ? 18.540 5.465 1.620 1.00 82.88 104 THR A C 1
ATOM 853 O O . THR A 1 104 ? 17.315 5.590 1.646 1.00 82.88 104 THR A O 1
ATOM 856 N N . GLY A 1 105 ? 19.294 5.300 2.706 1.00 84.56 105 GLY A N 1
ATOM 857 C CA . GLY A 1 105 ? 18.755 5.187 4.063 1.00 84.56 105 GLY A CA 1
ATOM 858 C C . GLY A 1 105 ? 19.310 3.974 4.799 1.00 84.56 105 GLY A C 1
ATOM 859 O O . GLY A 1 105 ? 20.311 3.384 4.376 1.00 84.56 105 GLY A O 1
ATOM 860 N N . THR A 1 106 ? 18.642 3.598 5.882 1.00 82.94 106 THR A N 1
ATOM 861 C CA . THR A 1 106 ? 18.989 2.416 6.674 1.00 82.94 106 THR A CA 1
ATOM 862 C C . THR A 1 106 ? 18.183 1.217 6.193 1.00 82.94 106 THR A C 1
ATOM 864 O O . THR A 1 106 ? 16.954 1.240 6.190 1.00 82.94 106 THR A O 1
ATOM 867 N N . VAL A 1 107 ? 18.874 0.155 5.777 1.00 76.38 107 VAL A N 1
ATOM 868 C CA . VAL A 1 107 ? 18.220 -1.091 5.352 1.00 76.38 107 VAL A CA 1
ATOM 869 C C . VAL A 1 107 ? 17.428 -1.669 6.528 1.00 76.38 107 VAL A C 1
ATOM 871 O O . VAL A 1 107 ? 17.925 -1.676 7.652 1.00 76.38 107 VAL A O 1
ATOM 874 N N . HIS A 1 108 ? 16.216 -2.162 6.262 1.00 71.81 108 HIS A N 1
ATOM 875 C CA . HIS A 1 108 ? 15.284 -2.685 7.272 1.00 71.81 108 HIS A CA 1
ATOM 876 C C . HIS A 1 108 ? 14.694 -1.625 8.217 1.00 71.81 108 HIS A C 1
ATOM 878 O O . HIS A 1 108 ? 14.069 -1.974 9.219 1.00 71.81 108 HIS A O 1
ATOM 884 N N . ASN A 1 109 ? 14.830 -0.334 7.894 1.00 84.69 109 ASN A N 1
ATOM 885 C CA . ASN A 1 109 ? 14.014 0.712 8.495 1.00 84.69 109 ASN A CA 1
ATOM 886 C C . ASN A 1 109 ? 12.722 0.892 7.682 1.00 84.69 109 ASN A C 1
ATOM 888 O O . ASN A 1 109 ? 12.763 1.290 6.519 1.00 84.69 109 ASN A O 1
ATOM 892 N N . ALA A 1 110 ? 11.568 0.659 8.313 1.00 85.44 110 ALA A N 1
ATOM 893 C CA . ALA A 1 110 ? 10.272 0.675 7.631 1.00 85.44 110 ALA A CA 1
ATOM 894 C C . ALA A 1 110 ? 9.955 2.008 6.923 1.00 85.44 110 ALA A C 1
ATOM 896 O O . ALA A 1 110 ? 9.365 2.008 5.842 1.00 85.44 110 ALA A O 1
ATOM 897 N N . LEU A 1 111 ? 10.360 3.147 7.499 1.00 88.12 111 LEU A N 1
ATOM 898 C CA . LEU A 1 111 ? 10.118 4.466 6.913 1.00 88.12 111 LEU A CA 1
ATOM 899 C C . LEU A 1 111 ? 11.007 4.713 5.689 1.00 88.12 111 LEU A C 1
ATOM 901 O O . LEU A 1 111 ? 10.522 5.213 4.671 1.00 88.12 111 LEU A O 1
ATOM 905 N N . ASP A 1 112 ? 12.294 4.381 5.777 1.00 88.25 112 ASP A N 1
ATOM 906 C CA . ASP A 1 112 ? 13.223 4.519 4.652 1.00 88.25 112 ASP A CA 1
ATOM 907 C C . ASP A 1 112 ? 12.852 3.569 3.510 1.00 88.25 112 ASP A C 1
ATOM 909 O O . ASP A 1 112 ? 12.831 3.985 2.346 1.00 88.25 112 ASP A O 1
ATOM 913 N N . ASP A 1 113 ? 12.446 2.340 3.840 1.00 89.25 113 ASP A N 1
ATOM 914 C CA . ASP A 1 113 ? 11.925 1.370 2.881 1.00 89.25 113 ASP A CA 1
ATOM 915 C C . ASP A 1 113 ? 10.667 1.909 2.182 1.00 89.25 113 ASP A C 1
ATOM 917 O O . ASP A 1 113 ? 10.620 1.938 0.949 1.00 89.25 113 ASP A O 1
ATOM 921 N N . ALA A 1 114 ? 9.681 2.419 2.928 1.00 92.44 114 ALA A N 1
ATOM 922 C CA . ALA A 1 114 ? 8.459 2.992 2.357 1.00 92.44 114 ALA A CA 1
ATOM 923 C C . ALA A 1 114 ? 8.745 4.208 1.456 1.00 92.44 114 ALA A C 1
ATOM 925 O O . ALA A 1 114 ? 8.192 4.323 0.357 1.00 92.44 114 ALA A O 1
ATOM 926 N N . LYS A 1 115 ? 9.656 5.101 1.869 1.00 93.94 115 LYS A N 1
ATOM 927 C CA . LYS A 1 115 ? 10.086 6.248 1.050 1.00 93.94 115 LYS A CA 1
ATOM 928 C C . LYS A 1 115 ? 10.763 5.793 -0.237 1.00 93.94 115 LYS A C 1
ATOM 930 O O . LYS A 1 115 ? 10.489 6.351 -1.301 1.00 93.94 115 LYS A O 1
ATOM 935 N N . HIS A 1 116 ? 11.659 4.812 -0.161 1.00 92.88 116 HIS A N 1
ATOM 936 C CA . HIS A 1 116 ? 12.343 4.287 -1.337 1.00 92.88 116 HIS A CA 1
ATOM 937 C C . HIS A 1 116 ? 11.354 3.625 -2.308 1.00 92.88 116 HIS A C 1
ATOM 939 O O . HIS A 1 116 ? 11.392 3.912 -3.506 1.00 92.88 116 HIS A O 1
ATOM 945 N N . GLN A 1 117 ? 10.413 2.839 -1.779 1.00 94.38 117 GLN A N 1
ATOM 946 C CA . GLN A 1 117 ? 9.324 2.225 -2.539 1.00 94.38 117 GLN A CA 1
ATOM 947 C C . GLN A 1 117 ? 8.463 3.263 -3.260 1.00 94.38 117 GLN A C 1
ATOM 949 O O . GLN A 1 117 ? 8.281 3.180 -4.475 1.00 94.38 117 GLN A O 1
ATOM 954 N N . ALA A 1 118 ? 8.011 4.300 -2.553 1.00 95.75 118 ALA A N 1
ATOM 955 C CA . ALA A 1 118 ? 7.230 5.380 -3.151 1.00 95.75 118 ALA A CA 1
ATOM 956 C C . ALA A 1 118 ? 7.981 6.095 -4.291 1.00 95.75 118 ALA A C 1
ATOM 958 O O . ALA A 1 118 ? 7.385 6.404 -5.328 1.00 95.75 118 ALA A O 1
ATOM 959 N N . LYS A 1 119 ? 9.294 6.324 -4.133 1.00 95.12 119 LYS A N 1
ATOM 960 C CA . LYS A 1 119 ? 10.128 6.965 -5.161 1.00 95.12 119 LYS A CA 1
ATOM 961 C C . LYS A 1 119 ? 10.137 6.165 -6.464 1.00 95.12 119 LYS A C 1
ATOM 963 O O . LYS A 1 119 ? 9.854 6.739 -7.517 1.00 95.12 119 LYS A O 1
ATOM 968 N N . TYR A 1 120 ? 10.428 4.864 -6.415 1.00 94.38 120 TYR A N 1
ATOM 969 C CA . TYR A 1 120 ? 10.503 4.082 -7.650 1.00 94.38 120 TYR A CA 1
ATOM 970 C C . TYR A 1 120 ? 9.128 3.742 -8.233 1.00 94.38 120 TYR A C 1
ATOM 972 O O . TYR A 1 120 ? 8.998 3.681 -9.454 1.00 94.38 120 TYR A O 1
ATOM 980 N N . VAL A 1 121 ? 8.082 3.601 -7.406 1.00 95.94 121 VAL A N 1
ATOM 981 C CA . VAL A 1 121 ? 6.693 3.489 -7.890 1.00 95.94 121 VAL A CA 1
ATOM 982 C C . VAL A 1 121 ? 6.337 4.717 -8.726 1.00 95.94 121 VAL A C 1
ATOM 984 O O . VAL A 1 121 ? 5.834 4.573 -9.838 1.00 95.94 121 VAL A O 1
ATOM 987 N N . SER A 1 122 ? 6.654 5.918 -8.231 1.00 95.25 122 SER A N 1
ATOM 988 C CA . SER A 1 122 ? 6.426 7.170 -8.960 1.00 95.25 122 SER A CA 1
ATOM 989 C C . SER A 1 122 ? 7.205 7.220 -10.280 1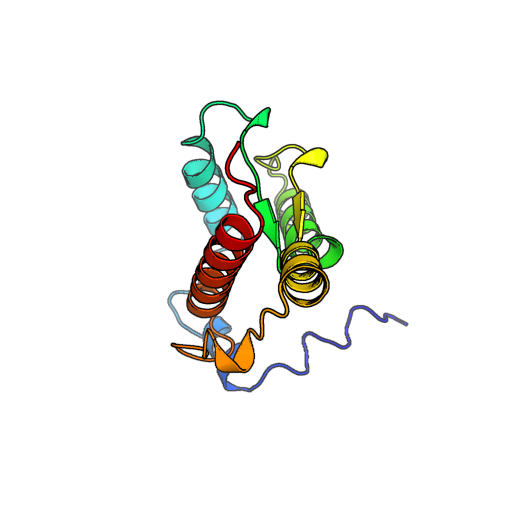.00 95.25 122 SER A C 1
ATOM 991 O O . SER A 1 122 ? 6.616 7.500 -11.326 1.00 95.25 122 SER A O 1
ATOM 993 N N . ALA A 1 123 ? 8.500 6.885 -10.257 1.00 94.31 123 ALA A N 1
ATOM 994 C CA . ALA A 1 123 ? 9.349 6.890 -11.450 1.00 94.31 123 ALA A CA 1
ATOM 995 C C . ALA A 1 123 ? 8.846 5.918 -12.531 1.00 94.31 123 ALA A C 1
ATOM 997 O O . ALA A 1 123 ? 8.711 6.296 -13.696 1.00 94.31 123 ALA A O 1
ATOM 998 N N . ILE A 1 124 ? 8.500 4.685 -12.147 1.00 95.19 124 ILE A N 1
ATOM 999 C CA . ILE A 1 124 ? 7.969 3.691 -13.084 1.00 95.19 124 ILE A CA 1
ATOM 1000 C C . ILE A 1 124 ? 6.602 4.125 -13.611 1.00 95.19 124 ILE A C 1
ATOM 1002 O O . ILE A 1 124 ? 6.355 4.030 -14.811 1.00 95.19 124 ILE A O 1
ATOM 1006 N N . TYR A 1 125 ? 5.719 4.634 -12.747 1.00 94.81 125 TYR A N 1
ATOM 1007 C CA . TYR A 1 125 ? 4.405 5.108 -13.175 1.00 94.81 125 TYR A CA 1
ATOM 1008 C C . TYR A 1 125 ? 4.525 6.201 -14.244 1.00 94.81 125 TYR A C 1
ATOM 1010 O O . TYR A 1 125 ? 3.817 6.157 -15.246 1.00 94.81 125 TYR A O 1
ATOM 1018 N N . GLN A 1 126 ? 5.449 7.150 -14.068 1.00 93.31 126 GLN A N 1
ATOM 1019 C CA . GLN A 1 126 ? 5.732 8.186 -15.065 1.00 93.31 126 GLN A CA 1
ATOM 1020 C C . GLN A 1 126 ? 6.283 7.598 -16.368 1.00 93.31 126 GLN A C 1
ATOM 1022 O O . GLN A 1 126 ? 5.802 7.966 -17.433 1.00 93.31 126 GLN A O 1
ATOM 1027 N N . ALA A 1 127 ? 7.214 6.643 -16.298 1.00 91.19 127 ALA A N 1
ATOM 1028 C CA . ALA A 1 127 ? 7.761 5.980 -17.485 1.00 91.19 127 ALA A CA 1
ATOM 1029 C C . ALA A 1 127 ? 6.716 5.145 -18.253 1.00 91.19 127 ALA A C 1
ATOM 1031 O O . ALA A 1 127 ? 6.845 4.934 -19.461 1.00 91.19 127 ALA A O 1
ATOM 1032 N N . LEU A 1 128 ? 5.689 4.638 -17.565 1.00 92.12 128 LEU A N 1
ATOM 1033 C CA . LEU A 1 128 ? 4.599 3.872 -18.171 1.00 92.12 128 LEU A CA 1
ATOM 1034 C C . LEU A 1 128 ? 3.524 4.752 -18.817 1.00 92.12 128 LEU A C 1
ATOM 1036 O O . LEU A 1 128 ? 2.807 4.249 -19.684 1.00 92.12 128 LEU A O 1
ATOM 1040 N N . LYS A 1 129 ? 3.408 6.034 -18.441 1.00 88.31 129 LYS A N 1
ATOM 1041 C CA . LYS A 1 129 ? 2.477 6.956 -19.105 1.00 88.31 129 LYS A CA 1
ATOM 1042 C C . LYS A 1 129 ? 2.818 7.039 -20.594 1.00 88.31 129 LYS A C 1
ATOM 1044 O O . LYS A 1 129 ? 3.967 7.238 -20.968 1.00 88.31 129 LYS A O 1
ATOM 1049 N N . ILE A 1 130 ? 1.803 6.869 -21.432 1.00 72.31 130 ILE A N 1
ATOM 1050 C CA . ILE A 1 130 ? 1.874 7.185 -22.857 1.00 72.31 130 ILE A CA 1
ATOM 1051 C C . ILE A 1 130 ? 1.384 8.630 -22.970 1.00 72.31 130 ILE A C 1
ATOM 1053 O O . ILE A 1 130 ? 0.319 8.943 -22.434 1.00 72.31 130 ILE A O 1
ATOM 1057 N N . GLU A 1 131 ? 2.173 9.515 -23.581 1.00 61.31 131 GLU A N 1
ATOM 1058 C CA . GLU A 1 131 ? 1.678 10.843 -23.958 1.00 61.31 131 GLU A CA 1
ATOM 1059 C C . GLU A 1 131 ? 0.550 10.644 -24.978 1.00 61.31 131 GLU A C 1
ATOM 1061 O O . GLU A 1 131 ? 0.736 9.948 -25.977 1.00 61.31 131 GLU A O 1
ATOM 1066 N N . ALA A 1 132 ? -0.638 11.151 -24.644 1.00 53.19 132 ALA A N 1
ATOM 1067 C CA . ALA A 1 132 ? -1.832 11.065 -25.480 1.00 53.19 132 ALA A CA 1
ATOM 1068 C C . ALA A 1 132 ? -1.795 12.100 -26.607 1.00 53.19 132 ALA A C 1
ATOM 1070 O O . ALA A 1 132 ? -1.307 13.223 -26.343 1.00 53.19 132 ALA A O 1
#

Sequence (132 aa):
MDFFAINLFYQSEDARAVFKDGGATELTTALHEFSEWISQIEKLKSRIIWGNGATFDNVILRNAYQACSLEVPWVFYNDRDVRTIVDLGRTLRNFNLKKDMPFTGTVHNALDDAKHQAKYVSAIYQALKIEA

Solvent-accessible surface area (backbone atoms only — not comparable to full-atom values): 8049 Å² total; per-residue (Å²): 135,73,82,81,64,70,70,74,76,73,54,53,72,71,59,56,46,61,78,69,42,94,80,68,72,57,68,63,57,54,53,48,54,50,42,56,59,54,51,73,46,79,49,50,92,70,35,68,48,78,17,90,41,29,87,50,53,49,46,54,51,49,50,50,28,56,75,63,75,43,82,68,75,47,52,86,89,33,64,35,44,50,58,58,54,50,50,48,26,34,75,76,65,68,50,47,58,76,78,79,54,63,89,72,78,55,88,85,35,70,66,39,49,50,53,52,50,54,52,52,52,51,53,36,52,58,71,67,56,73,89,127

Radius of gyration: 16.95 Å; Cα contacts (8 Å, |Δi|>4): 107; chains: 1; bounding box: 35×40×50 Å

Mean predicted aligned error: 7.89 Å

pLDDT: mean 84.61, std 18.19, range [33.16, 98.12]

Secondary structure (DSSP, 8-state):
--TTSTTTTTS-HHHHHGGGSTTPPPHHHHHHHHHHHHHTSS-GGG--EEETTHHHHHHHHHHHHHHTT---SS-GGGEEEHHHHHHHHHHHH---HHHHS---S-TT-HHHHHHHHHHHHHHHHHHHPPP-

Foldseek 3Di:
DDPVVPPPVPDPPVLVVVVVDPPDDDLLVVLVVVLVVQVVVVDLAPRADEDQPQVPPVVVSVVSCVVSVHDDSHDPVRYDHLVVLVVCLCPVPVDDCCVPPPQDDDPSDPVSVVVSSVVVSVVSVVVPDDDD

Nearest PDB structures (foldseek):
  8cp3-assembly1_B  TM=3.027E-01  e=2.950E+00  Methanococcus maripaludis S2
  7f66-assembly1_D  TM=1.828E-01  e=8.834E+00  Homo sapiens